Protein AF-A0A663MMK7-F1 (afdb_monomer_lite)

Organism: Athene cunicularia (NCBI:txid194338)

Structure (mmCIF, N/CA/C/O backbone):
data_AF-A0A663MMK7-F1
#
_entry.id   AF-A0A663MMK7-F1
#
loop_
_atom_site.group_PDB
_atom_site.id
_atom_site.type_symbol
_atom_site.label_atom_id
_atom_site.label_alt_id
_atom_site.label_comp_id
_atom_site.label_asym_id
_atom_site.label_entity_id
_atom_site.label_seq_id
_atom_site.pdbx_PDB_ins_code
_atom_site.Cartn_x
_atom_site.Cartn_y
_atom_site.Cartn_z
_atom_site.occupancy
_atom_site.B_iso_or_equiv
_atom_site.auth_seq_id
_atom_site.auth_comp_id
_atom_site.auth_asym_id
_atom_site.auth_atom_id
_atom_site.pdbx_PDB_model_num
ATOM 1 N N . MET A 1 1 ? -20.223 -13.985 52.385 1.00 41.16 1 MET A N 1
ATOM 2 C CA . MET A 1 1 ? -20.703 -14.322 51.029 1.00 41.16 1 MET A CA 1
ATOM 3 C C . MET A 1 1 ? -19.538 -14.965 50.292 1.00 41.16 1 MET A C 1
ATOM 5 O O . MET A 1 1 ? -18.557 -14.282 50.038 1.00 41.16 1 MET A O 1
ATOM 9 N N . PHE A 1 2 ? -19.571 -16.281 50.088 1.00 30.09 2 PHE A N 1
ATOM 10 C CA . PHE A 1 2 ? -18.497 -17.011 49.413 1.00 30.09 2 PHE A CA 1
ATOM 11 C C . PHE A 1 2 ? -18.624 -16.793 47.903 1.00 30.09 2 PHE A C 1
ATOM 13 O O . PHE A 1 2 ? -19.643 -17.158 47.325 1.00 30.09 2 PHE A O 1
ATOM 20 N N . VAL A 1 3 ? -17.615 -16.195 47.271 1.00 40.34 3 VAL A N 1
ATOM 21 C CA . VAL A 1 3 ? -17.496 -16.189 45.809 1.00 40.34 3 VAL A CA 1
ATOM 22 C C . VAL A 1 3 ? -16.523 -17.301 45.444 1.00 40.34 3 VAL A C 1
ATOM 24 O O . VAL A 1 3 ? -15.341 -17.245 45.776 1.00 40.34 3 VAL A O 1
ATOM 27 N N . VAL A 1 4 ? -17.049 -18.350 44.820 1.00 37.47 4 VAL A N 1
ATOM 28 C CA . VAL A 1 4 ? -16.272 -19.464 44.276 1.00 37.47 4 VAL A CA 1
ATOM 29 C C . VAL A 1 4 ? -15.688 -19.001 42.940 1.00 37.47 4 VAL A C 1
ATOM 31 O O . VAL A 1 4 ? -16.419 -18.857 41.964 1.00 37.47 4 VAL A O 1
ATOM 34 N N . CYS A 1 5 ? -14.380 -18.744 42.888 1.00 36.88 5 CYS A N 1
ATOM 35 C CA . CYS A 1 5 ? -13.682 -18.519 41.623 1.00 36.88 5 CYS A CA 1
ATOM 36 C C . CYS A 1 5 ? -13.389 -19.866 40.956 1.00 36.88 5 CYS A C 1
ATOM 38 O O . CYS A 1 5 ? -12.530 -20.622 41.409 1.00 36.88 5 CYS A O 1
ATOM 40 N N . PHE A 1 6 ? -14.084 -20.151 39.857 1.00 33.09 6 PHE A N 1
ATOM 41 C CA . PHE A 1 6 ? -13.704 -21.218 38.940 1.00 33.09 6 PHE A CA 1
ATOM 42 C C . PHE A 1 6 ? -12.502 -20.756 38.110 1.00 33.09 6 PHE A C 1
ATOM 44 O O . PHE A 1 6 ? -12.627 -19.925 37.214 1.00 33.09 6 PHE A O 1
ATOM 51 N N . PHE A 1 7 ? -11.325 -21.301 38.409 1.00 34.88 7 PHE A N 1
ATOM 52 C CA . PHE A 1 7 ? -10.163 -21.206 37.533 1.00 34.88 7 PHE A CA 1
ATOM 53 C C . PHE A 1 7 ? -10.319 -22.227 36.405 1.00 34.88 7 PHE A C 1
ATOM 55 O O . PHE A 1 7 ? -10.095 -23.419 36.606 1.00 34.88 7 PHE A O 1
ATOM 62 N N . PHE A 1 8 ? -10.703 -21.772 35.214 1.00 31.22 8 PHE A N 1
ATOM 63 C CA . PHE A 1 8 ? -10.618 -22.585 34.003 1.00 31.22 8 PHE A CA 1
ATOM 64 C C . PHE A 1 8 ? -9.250 -22.336 33.353 1.00 31.22 8 PHE A C 1
ATOM 66 O O . PHE A 1 8 ? -9.035 -21.322 32.695 1.00 31.22 8 PHE A O 1
ATOM 73 N N . PHE A 1 9 ? -8.303 -23.244 33.589 1.00 31.05 9 PHE A N 1
ATOM 74 C CA . PHE A 1 9 ? -7.037 -23.317 32.857 1.00 31.05 9 PHE A CA 1
ATOM 75 C C . PHE A 1 9 ? -7.219 -24.247 31.649 1.00 31.05 9 PHE A C 1
ATOM 77 O O . PHE A 1 9 ? -7.309 -25.459 31.851 1.00 31.05 9 PHE A O 1
ATOM 84 N N . PRO A 1 10 ? -7.213 -23.763 30.395 1.00 35.62 10 PRO A N 1
ATOM 85 C CA . PRO A 1 10 ? -6.850 -24.610 29.278 1.00 35.62 10 PRO A CA 1
ATOM 86 C C . PRO A 1 10 ? -5.323 -24.609 29.127 1.00 35.62 10 PRO A C 1
ATOM 88 O O . PRO A 1 10 ? -4.650 -23.580 29.173 1.00 35.62 10 PRO A O 1
ATOM 91 N N . ASN A 1 11 ? -4.799 -25.824 29.018 1.00 31.22 11 ASN A N 1
ATOM 92 C CA . ASN A 1 11 ? -3.398 -26.212 29.021 1.00 31.22 11 ASN A CA 1
ATOM 93 C C . ASN A 1 11 ? -2.457 -25.353 28.161 1.00 31.22 11 ASN A C 1
ATOM 95 O O . ASN A 1 11 ? -2.701 -25.080 26.989 1.00 31.22 11 ASN A O 1
ATOM 99 N N . ARG A 1 12 ? -1.288 -25.066 28.741 1.00 38.41 12 ARG A N 1
ATOM 100 C CA . ARG A 1 12 ? -0.075 -24.648 28.040 1.00 38.41 12 ARG A CA 1
ATOM 101 C C . ARG A 1 12 ? 0.582 -25.904 27.442 1.00 38.41 12 ARG A C 1
ATOM 103 O O . ARG A 1 12 ? 1.144 -26.691 28.195 1.00 38.41 12 ARG A O 1
ATOM 110 N N . LEU A 1 13 ? 0.569 -26.074 26.120 1.00 38.09 13 LEU A N 1
ATOM 111 C CA . LEU A 1 13 ? 1.518 -26.955 25.428 1.00 38.09 13 LEU A CA 1
ATOM 112 C C . LEU A 1 13 ? 2.358 -26.126 24.461 1.00 38.09 13 LEU A C 1
ATOM 114 O O . LEU A 1 13 ? 1.861 -25.338 23.664 1.00 38.09 13 LEU A O 1
ATOM 118 N N . LYS A 1 14 ? 3.666 -26.276 24.630 1.00 41.28 14 LYS A N 1
ATOM 119 C CA . LYS A 1 14 ? 4.748 -25.571 23.959 1.00 41.28 14 LYS A CA 1
ATOM 120 C C . LYS A 1 14 ? 5.496 -26.646 23.178 1.00 41.28 14 LYS A C 1
ATOM 122 O O . LYS A 1 14 ? 5.997 -27.557 23.828 1.00 41.28 14 LYS A O 1
ATOM 127 N N . GLN A 1 15 ? 5.606 -26.556 21.852 1.00 29.28 15 GLN A N 1
ATOM 128 C CA . GLN A 1 15 ? 6.666 -27.266 21.132 1.00 29.28 15 GLN A CA 1
ATOM 129 C C . GLN A 1 15 ? 6.983 -26.607 19.787 1.00 29.28 15 GLN A C 1
ATOM 131 O O . GLN A 1 15 ? 6.104 -26.329 18.979 1.00 29.28 15 GLN A O 1
ATOM 136 N N . VAL A 1 16 ? 8.275 -26.347 19.621 1.00 37.88 16 VAL A N 1
ATOM 137 C CA . VAL A 1 16 ? 8.988 -25.853 18.447 1.00 37.88 16 VAL A CA 1
ATOM 138 C C . VAL A 1 16 ? 9.833 -27.040 17.941 1.00 37.88 16 VAL A C 1
ATOM 140 O O . VAL A 1 16 ? 10.392 -27.765 18.763 1.00 37.88 16 VAL A O 1
ATOM 143 N N . ASP A 1 17 ? 9.889 -27.196 16.613 1.00 36.44 17 ASP A N 1
ATOM 144 C CA . ASP A 1 17 ? 10.809 -27.993 15.770 1.00 36.44 17 ASP A CA 1
ATOM 145 C C . ASP A 1 17 ? 10.540 -29.465 15.368 1.00 36.44 17 ASP A C 1
ATOM 147 O O . ASP A 1 17 ? 10.301 -30.350 16.184 1.00 36.44 17 ASP A O 1
ATOM 151 N N . LYS A 1 18 ? 10.814 -29.669 14.058 1.00 34.78 18 LYS A N 1
ATOM 152 C CA . LYS A 1 18 ? 11.164 -30.876 13.270 1.00 34.78 18 LYS A CA 1
ATOM 153 C C . LYS A 1 18 ? 10.059 -31.890 12.957 1.00 34.78 18 LYS A C 1
ATOM 155 O O . LYS A 1 18 ? 9.602 -32.590 13.836 1.00 34.78 18 LYS A O 1
ATOM 160 N N . HIS A 1 19 ? 9.746 -32.052 11.664 1.00 36.12 19 HIS A N 1
ATOM 161 C CA . HIS A 1 19 ? 10.072 -33.260 10.886 1.00 36.12 19 HIS A CA 1
ATOM 162 C C . HIS A 1 19 ? 9.852 -33.009 9.380 1.00 36.12 19 HIS A C 1
ATOM 164 O O . HIS A 1 19 ? 8.760 -32.694 8.918 1.00 36.12 19 HIS A O 1
ATOM 170 N N . THR A 1 20 ? 10.954 -33.118 8.640 1.00 36.19 20 THR A N 1
ATOM 171 C CA . THR A 1 20 ? 11.101 -33.078 7.185 1.00 36.19 20 THR A CA 1
ATOM 172 C C . THR A 1 20 ? 10.194 -34.093 6.489 1.00 36.19 20 THR A C 1
ATOM 174 O O . THR A 1 20 ? 10.328 -35.291 6.728 1.00 36.19 20 THR A O 1
ATOM 177 N N . TRP A 1 21 ? 9.355 -33.636 5.560 1.00 36.94 21 TRP A N 1
ATOM 178 C CA . TRP A 1 21 ? 8.741 -34.495 4.548 1.00 36.94 21 TRP A CA 1
ATOM 179 C C . TRP A 1 21 ? 9.530 -34.337 3.249 1.00 36.94 21 TRP A C 1
ATOM 181 O O . TRP A 1 21 ? 9.415 -33.325 2.561 1.00 36.94 21 TRP A O 1
ATOM 191 N N . LEU A 1 22 ? 10.381 -35.316 2.934 1.00 38.06 22 LEU A N 1
ATOM 192 C CA . LEU A 1 22 ? 10.977 -35.426 1.605 1.00 38.06 22 LEU A CA 1
ATOM 193 C C . LEU A 1 22 ? 9.894 -35.934 0.652 1.00 38.06 22 LEU A C 1
ATOM 195 O O . LEU A 1 22 ? 9.574 -37.119 0.642 1.00 38.06 22 LEU A O 1
ATOM 199 N N . VAL A 1 23 ? 9.321 -35.031 -0.138 1.00 41.56 23 VAL A N 1
ATOM 200 C CA . VAL A 1 23 ? 8.563 -35.398 -1.334 1.00 41.56 23 VAL A CA 1
ATOM 201 C C . VAL A 1 23 ? 9.541 -35.511 -2.498 1.00 41.56 23 VAL A C 1
ATOM 203 O O . VAL A 1 23 ? 10.042 -34.518 -3.019 1.00 41.56 23 VAL A O 1
ATOM 206 N N . SER A 1 24 ? 9.860 -36.744 -2.877 1.00 44.53 24 SER A N 1
ATOM 207 C CA . SER A 1 24 ? 10.588 -37.032 -4.109 1.00 44.53 24 SER A CA 1
ATOM 208 C C . SER A 1 24 ? 9.653 -36.808 -5.296 1.00 44.53 24 SER A C 1
ATOM 210 O O . SER A 1 24 ? 8.719 -37.582 -5.491 1.00 44.53 24 SER A O 1
ATOM 212 N N . PHE A 1 25 ? 9.903 -35.766 -6.089 1.00 40.75 25 PHE A N 1
ATOM 213 C CA . PHE A 1 25 ? 9.234 -35.555 -7.371 1.00 40.75 25 PHE A CA 1
ATOM 214 C C . PHE A 1 25 ? 10.223 -35.747 -8.519 1.00 40.75 25 PHE A C 1
ATOM 216 O O . PHE A 1 25 ? 11.309 -35.171 -8.550 1.00 40.75 25 PHE A O 1
ATOM 223 N N . SER A 1 26 ? 9.829 -36.626 -9.432 1.00 40.28 26 SER A N 1
ATOM 224 C CA . SER A 1 26 ? 10.549 -37.021 -10.632 1.00 40.28 26 SER A CA 1
ATOM 225 C C . SER A 1 26 ? 10.743 -35.844 -11.589 1.00 40.28 26 SER A C 1
ATOM 227 O O . SER A 1 26 ? 9.854 -35.019 -11.784 1.00 40.28 26 SER A O 1
ATOM 229 N N . PHE A 1 27 ? 11.920 -35.818 -12.205 1.00 36.03 27 PHE A N 1
ATOM 230 C CA . PHE A 1 27 ? 12.409 -34.831 -13.161 1.00 36.03 27 PHE A CA 1
ATOM 231 C C . PHE A 1 27 ? 11.519 -34.762 -14.420 1.00 36.03 27 PHE A C 1
ATOM 233 O O . PHE A 1 27 ? 11.475 -35.714 -15.197 1.00 36.03 27 PHE A O 1
ATOM 240 N N . PHE A 1 28 ? 10.844 -33.631 -14.641 1.00 37.47 28 PHE A N 1
ATOM 241 C CA . PHE A 1 28 ? 10.271 -33.242 -15.935 1.00 37.47 28 PHE A CA 1
ATOM 242 C C . PHE A 1 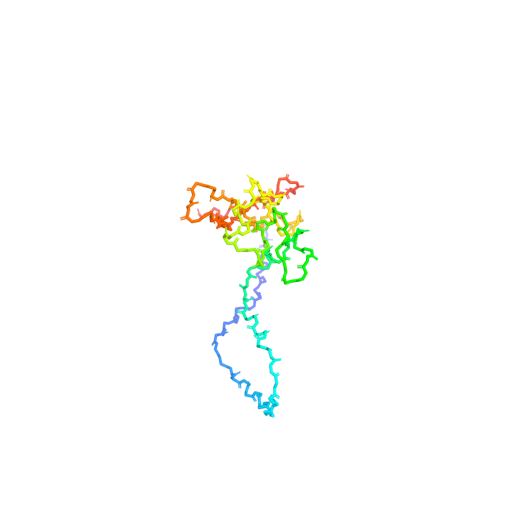28 ? 10.950 -31.937 -16.381 1.00 37.47 28 PHE A C 1
ATOM 244 O O . PHE A 1 28 ? 10.920 -30.966 -15.624 1.00 37.47 28 PHE A O 1
ATOM 251 N N . PRO A 1 29 ? 11.584 -31.877 -17.568 1.00 44.59 29 PRO A N 1
ATOM 252 C CA . PRO A 1 29 ? 12.209 -30.660 -18.054 1.00 44.59 29 PRO A CA 1
ATOM 253 C C . PRO A 1 29 ? 11.229 -29.918 -18.963 1.00 44.59 29 PRO A C 1
ATOM 255 O O . PRO A 1 29 ? 10.896 -30.436 -20.024 1.00 44.59 29 PRO A O 1
ATOM 258 N N . SER A 1 30 ? 10.771 -28.730 -18.559 1.00 47.84 30 SER A N 1
ATOM 259 C CA . SER A 1 30 ? 10.359 -27.611 -19.4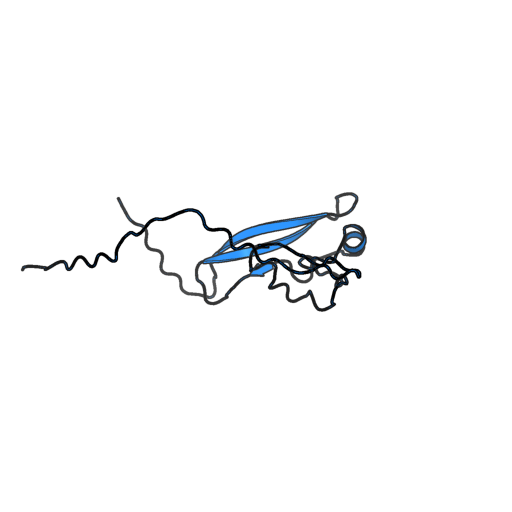32 1.00 47.84 30 SER A CA 1
ATOM 260 C C . SER A 1 30 ? 9.912 -26.417 -18.579 1.00 47.84 30 SER A C 1
ATOM 262 O O . SER A 1 30 ? 8.969 -26.536 -17.810 1.00 47.84 30 SER A O 1
ATOM 264 N N . ALA A 1 31 ? 10.645 -25.311 -18.719 1.00 42.94 31 ALA A N 1
ATOM 265 C CA . ALA A 1 31 ? 10.295 -23.908 -18.472 1.00 42.94 31 ALA A CA 1
ATOM 266 C C . ALA A 1 31 ? 8.983 -23.583 -17.718 1.00 42.94 31 ALA A C 1
ATOM 268 O O . ALA A 1 31 ? 7.900 -23.652 -18.278 1.00 42.94 31 ALA A O 1
ATOM 269 N N . GLU A 1 32 ? 9.104 -23.179 -16.454 1.00 47.12 32 GLU A N 1
ATOM 270 C CA . GLU A 1 32 ? 8.929 -21.799 -15.959 1.00 47.12 32 GLU A CA 1
ATOM 271 C C . GLU A 1 32 ? 8.785 -21.866 -14.436 1.00 47.12 32 GLU A C 1
ATOM 273 O O . GLU A 1 32 ? 7.908 -22.517 -13.870 1.00 47.12 32 GLU A O 1
ATOM 278 N N . LEU A 1 33 ? 9.745 -21.255 -13.754 1.00 46.47 33 LEU A N 1
ATOM 279 C CA . LEU A 1 33 ? 9.909 -21.348 -12.317 1.00 46.47 33 LEU A CA 1
ATO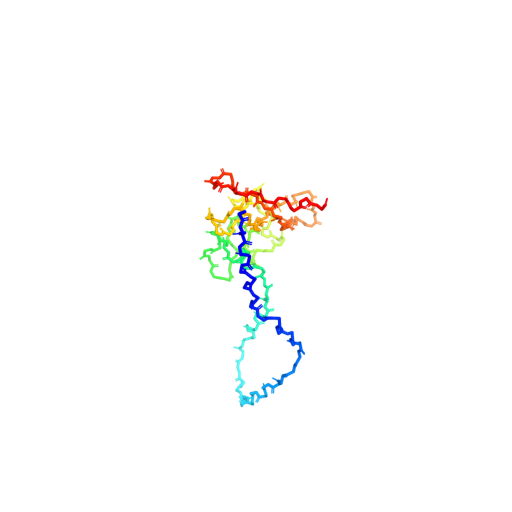M 280 C C . LEU A 1 33 ? 9.075 -20.250 -11.643 1.00 46.47 33 LEU A C 1
ATOM 282 O O . LEU A 1 33 ? 9.618 -19.223 -11.259 1.00 46.47 33 LEU A O 1
ATOM 286 N N . SER A 1 34 ? 7.772 -20.450 -11.462 1.00 52.03 34 SER A N 1
ATOM 287 C CA . SER A 1 34 ? 6.959 -19.592 -10.584 1.00 52.03 34 SER A CA 1
ATOM 288 C C . SER A 1 34 ? 6.805 -20.220 -9.198 1.00 52.03 34 SER A C 1
ATOM 290 O O . SER A 1 34 ? 5.711 -20.450 -8.689 1.00 52.03 34 SER A O 1
ATOM 292 N N . ILE A 1 35 ? 7.939 -20.466 -8.532 1.00 49.00 35 ILE A N 1
ATOM 293 C CA . ILE A 1 35 ? 7.948 -20.612 -7.071 1.00 49.00 35 ILE A CA 1
ATOM 294 C C . ILE A 1 35 ? 8.013 -19.200 -6.488 1.00 49.00 35 ILE A C 1
ATOM 296 O O . ILE A 1 35 ? 9.075 -18.723 -6.090 1.00 49.00 35 ILE A O 1
ATOM 300 N N . PHE A 1 36 ? 6.866 -18.519 -6.432 1.00 43.97 36 PHE A N 1
ATOM 301 C CA . PHE A 1 36 ? 6.741 -17.306 -5.629 1.00 43.97 36 PHE A CA 1
ATOM 302 C C . PHE A 1 36 ? 6.540 -17.731 -4.160 1.00 43.97 36 PHE A C 1
ATOM 304 O O . PHE A 1 36 ? 5.427 -17.780 -3.640 1.00 43.97 36 PHE A O 1
ATOM 311 N N . SER A 1 37 ? 7.628 -18.113 -3.484 1.00 54.88 37 SER A N 1
ATOM 312 C CA . SER A 1 37 ? 7.625 -18.356 -2.03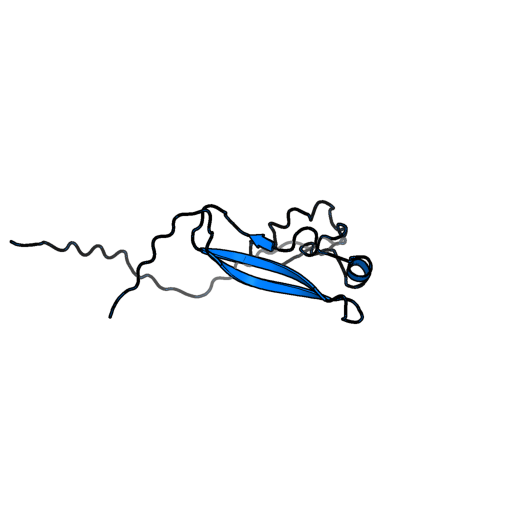5 1.00 54.88 37 SER A CA 1
ATOM 313 C C . SER A 1 37 ? 7.615 -17.026 -1.289 1.00 54.88 37 SER A C 1
ATOM 315 O O . SER A 1 37 ? 8.680 -16.458 -1.059 1.00 54.88 37 SER A O 1
ATOM 317 N N . TYR A 1 38 ? 6.448 -16.538 -0.861 1.00 45.66 38 TYR A N 1
ATOM 318 C CA . TYR A 1 38 ? 6.404 -15.365 0.013 1.00 45.66 38 TYR A CA 1
ATOM 319 C C . TYR A 1 38 ? 5.272 -15.485 1.031 1.00 45.66 38 TYR A C 1
ATOM 321 O O . TYR A 1 38 ? 4.099 -15.506 0.645 1.00 45.66 38 TYR A O 1
ATOM 329 N N . PRO A 1 39 ? 5.571 -15.437 2.341 1.00 47.91 39 PRO A N 1
ATOM 330 C CA . PRO A 1 39 ? 4.628 -14.900 3.299 1.00 47.91 39 PRO A CA 1
ATOM 331 C C . PRO A 1 39 ? 4.670 -13.370 3.156 1.00 47.91 39 PRO A C 1
ATOM 333 O O . PRO A 1 39 ? 5.141 -12.655 4.036 1.00 47.91 39 PRO A O 1
ATOM 336 N N . LEU A 1 40 ? 4.236 -12.851 2.006 1.00 47.03 40 LEU A N 1
ATOM 337 C CA . LEU A 1 40 ? 3.904 -11.437 1.871 1.00 47.03 40 LEU A CA 1
ATOM 338 C C . LEU A 1 40 ? 2.635 -11.245 2.696 1.00 47.03 40 LEU A C 1
ATOM 340 O O . LEU A 1 40 ? 1.624 -11.891 2.422 1.00 47.03 40 LEU A O 1
ATOM 344 N N . ASN A 1 41 ? 2.744 -10.454 3.768 1.00 53.03 41 ASN A N 1
ATOM 345 C CA . ASN A 1 41 ? 1.677 -10.175 4.729 1.00 53.03 41 ASN A CA 1
ATOM 346 C C . ASN A 1 41 ? 0.312 -10.145 4.035 1.00 53.03 41 ASN A C 1
ATOM 348 O O . ASN A 1 41 ? 0.144 -9.398 3.074 1.00 53.03 41 ASN A O 1
ATOM 352 N N . SER A 1 42 ? -0.646 -10.939 4.528 1.00 60.56 42 SER A N 1
ATOM 353 C CA . SER A 1 42 ? -1.953 -11.204 3.900 1.00 60.56 42 SER A CA 1
ATOM 354 C C . SER A 1 42 ? -2.707 -9.963 3.406 1.00 60.56 42 SER A C 1
ATOM 356 O O . SER A 1 42 ? -3.591 -10.114 2.580 1.00 60.56 42 SER A O 1
ATOM 358 N N . ILE A 1 43 ? -2.364 -8.768 3.895 1.00 61.41 43 ILE A N 1
ATOM 359 C CA . ILE A 1 43 ? -2.967 -7.475 3.551 1.00 61.41 43 ILE A CA 1
ATOM 360 C C . ILE A 1 43 ? -2.470 -6.921 2.215 1.00 61.41 43 ILE A C 1
ATOM 362 O O . ILE A 1 43 ? -3.254 -6.321 1.496 1.00 61.41 43 ILE A O 1
ATOM 366 N N . ALA A 1 44 ? -1.212 -7.164 1.834 1.00 58.00 44 ALA A N 1
ATOM 367 C CA . ALA A 1 44 ? -0.697 -6.728 0.532 1.00 58.00 44 ALA A CA 1
ATOM 368 C C . ALA A 1 44 ? -1.391 -7.453 -0.639 1.00 58.00 44 ALA A C 1
ATOM 370 O O . ALA A 1 44 ? -1.443 -6.923 -1.738 1.00 58.00 44 ALA A O 1
ATOM 371 N N . LYS A 1 45 ? -1.984 -8.632 -0.383 1.00 62.62 45 LYS A N 1
ATOM 372 C CA . LYS A 1 45 ? -2.839 -9.355 -1.340 1.00 62.62 45 LYS A CA 1
ATOM 373 C C . LYS A 1 45 ? -4.256 -8.791 -1.467 1.00 62.62 45 LYS A C 1
ATOM 375 O O . LYS A 1 45 ? -4.972 -9.199 -2.370 1.00 62.62 45 LYS A O 1
ATOM 380 N N . LEU A 1 46 ? -4.682 -7.877 -0.591 1.00 74.69 46 LEU A N 1
ATOM 381 C CA . LEU A 1 46 ? -5.953 -7.156 -0.749 1.00 74.69 46 LEU A CA 1
ATOM 382 C C . LEU A 1 46 ? -5.789 -5.920 -1.651 1.00 74.69 46 LEU A C 1
ATOM 384 O O . LEU A 1 46 ? -6.484 -4.920 -1.472 1.00 74.69 46 LEU A O 1
ATOM 388 N N . CYS A 1 47 ? -4.856 -5.955 -2.604 1.00 85.25 47 CYS A N 1
ATOM 389 C CA . CYS A 1 47 ? -4.694 -4.878 -3.566 1.00 85.25 47 CYS A CA 1
ATOM 390 C C . CYS A 1 47 ? -5.887 -4.880 -4.528 1.00 85.25 47 CYS A C 1
ATOM 392 O O . CYS A 1 47 ? -5.981 -5.697 -5.432 1.00 85.25 47 CYS A O 1
ATOM 394 N N . VAL A 1 48 ? -6.839 -3.974 -4.304 1.00 84.56 48 VAL A N 1
ATOM 395 C CA . VAL A 1 48 ? -8.073 -3.895 -5.106 1.00 84.56 48 VAL A CA 1
ATOM 396 C C . VAL A 1 48 ? -7.856 -3.333 -6.513 1.00 84.56 48 VAL A C 1
ATOM 398 O O . VAL A 1 48 ? -8.782 -3.368 -7.318 1.00 84.56 48 VAL A O 1
ATOM 401 N N . CYS A 1 49 ? -6.676 -2.769 -6.785 1.00 87.69 49 CYS A N 1
ATOM 402 C CA . CYS A 1 49 ? -6.324 -2.197 -8.082 1.00 87.69 49 CYS A CA 1
ATOM 403 C C . CYS A 1 49 ? -5.390 -3.077 -8.923 1.00 87.69 49 CYS A C 1
ATOM 405 O O . CYS A 1 49 ? -5.101 -2.670 -10.037 1.00 87.69 49 CYS A O 1
ATOM 407 N N . ASP A 1 50 ? -4.964 -4.235 -8.407 1.00 89.38 50 ASP A N 1
ATOM 408 C CA . ASP A 1 50 ? -4.221 -5.269 -9.143 1.00 89.38 50 ASP A CA 1
ATOM 409 C C . ASP A 1 50 ? -5.247 -6.164 -9.863 1.00 89.38 50 ASP A C 1
ATOM 411 O O . ASP A 1 50 ? -5.837 -7.084 -9.287 1.00 89.38 50 ASP A O 1
ATOM 415 N N . LEU A 1 51 ? -5.592 -5.763 -11.084 1.00 88.00 51 LEU A N 1
ATOM 416 C CA . LEU A 1 51 ? -6.628 -6.353 -11.931 1.00 88.00 51 LEU A CA 1
ATOM 417 C C . LEU A 1 51 ? -6.029 -7.112 -13.120 1.00 88.00 51 LEU A C 1
ATOM 419 O O . LEU A 1 51 ? -6.676 -8.028 -13.644 1.00 88.00 51 LEU A O 1
ATOM 423 N N . LEU A 1 52 ? -4.840 -6.717 -13.577 1.00 88.00 52 LEU A N 1
ATOM 424 C CA . LEU A 1 52 ? -4.147 -7.312 -14.711 1.00 88.00 52 LEU A CA 1
ATOM 425 C C . LEU A 1 52 ? -3.141 -8.363 -14.239 1.00 88.00 52 LEU A C 1
ATOM 427 O O . LEU A 1 52 ? -2.331 -8.151 -13.355 1.00 88.00 52 LEU A O 1
ATOM 431 N N . VAL A 1 53 ? -3.157 -9.532 -14.877 1.00 87.00 53 VAL A N 1
ATOM 432 C CA . VAL A 1 53 ? -2.227 -10.609 -14.520 1.00 87.00 53 VAL A CA 1
ATOM 433 C C . VAL A 1 53 ? -0.849 -10.330 -15.118 1.00 87.00 53 VAL A C 1
ATOM 435 O O . VAL A 1 53 ? -0.731 -10.245 -16.346 1.00 87.00 53 VAL A O 1
ATOM 438 N N . ALA A 1 54 ? 0.184 -10.300 -14.269 1.00 86.19 54 ALA A N 1
ATOM 439 C CA . ALA A 1 54 ? 1.588 -10.149 -14.663 1.00 86.19 54 ALA A CA 1
ATOM 440 C C . ALA A 1 54 ? 1.870 -8.837 -15.419 1.00 86.19 54 ALA A C 1
ATOM 442 O O . ALA A 1 54 ? 2.751 -8.786 -16.284 1.00 86.19 54 ALA A O 1
ATOM 443 N N . GLN A 1 55 ? 1.081 -7.797 -15.154 1.00 88.56 55 GLN A N 1
ATOM 444 C CA . GLN A 1 55 ? 1.180 -6.492 -15.797 1.00 88.56 55 GLN A CA 1
ATOM 445 C C . GLN A 1 55 ? 0.820 -5.404 -14.799 1.00 88.56 55 GLN A C 1
ATOM 447 O O . GLN A 1 55 ? -0.192 -5.503 -14.126 1.00 88.56 55 GLN A O 1
ATOM 452 N N . CYS A 1 56 ? 1.613 -4.335 -14.795 1.00 90.38 56 CYS A N 1
ATOM 453 C CA . CYS A 1 56 ? 1.385 -3.192 -13.927 1.00 90.38 56 CYS A CA 1
ATOM 454 C C . CYS A 1 56 ? 0.081 -2.454 -14.274 1.00 90.38 56 CYS A C 1
ATOM 456 O O . CYS A 1 56 ? -0.078 -1.922 -15.380 1.00 90.38 56 CYS A O 1
ATOM 458 N N . ASP A 1 57 ? -0.813 -2.351 -13.299 1.00 90.94 57 ASP A N 1
ATOM 459 C CA . ASP A 1 57 ? -1.981 -1.489 -13.333 1.00 90.94 57 ASP A CA 1
ATOM 460 C C . ASP A 1 57 ? -1.604 -0.022 -13.089 1.00 90.94 57 ASP A C 1
ATOM 462 O O . ASP A 1 57 ? -0.870 0.360 -12.170 1.00 90.94 57 ASP A O 1
ATOM 466 N N . VAL A 1 58 ? -2.155 0.859 -13.924 1.00 89.19 58 VAL A N 1
ATOM 467 C CA . VAL A 1 58 ? -1.826 2.287 -13.893 1.00 89.19 58 VAL A CA 1
ATOM 468 C C . VAL A 1 58 ? -2.216 2.927 -12.558 1.00 89.19 58 VAL A C 1
ATOM 470 O O . VAL A 1 58 ? -3.344 2.794 -12.086 1.00 89.19 58 VAL A O 1
ATOM 473 N N . ASN A 1 59 ? -1.290 3.675 -11.954 1.00 89.00 59 ASN A N 1
ATOM 474 C CA . ASN A 1 59 ? -1.439 4.300 -10.635 1.00 89.00 59 ASN A CA 1
ATOM 475 C C . ASN A 1 59 ? -1.703 3.309 -9.476 1.00 89.00 59 ASN A C 1
ATOM 477 O O . ASN A 1 59 ? -2.088 3.737 -8.378 1.00 89.00 59 ASN A O 1
ATOM 481 N N . CYS A 1 60 ? -1.489 2.001 -9.672 1.00 90.94 60 CYS A N 1
ATOM 482 C CA . CYS A 1 60 ? -1.674 0.999 -8.627 1.00 90.94 60 CYS A CA 1
ATOM 483 C C . CYS A 1 60 ? -0.376 0.760 -7.844 1.00 90.94 60 CYS A C 1
ATOM 485 O O . CYS A 1 60 ? 0.472 -0.054 -8.182 1.00 90.94 60 CYS A O 1
ATOM 487 N N . CYS A 1 61 ? -0.204 1.478 -6.736 1.00 89.06 61 CYS A N 1
ATOM 488 C CA . CYS A 1 61 ? 1.027 1.383 -5.946 1.00 89.06 61 CYS A CA 1
ATOM 489 C C . CYS A 1 61 ? 1.173 0.059 -5.173 1.00 89.06 61 CYS A C 1
ATOM 491 O O . CYS A 1 61 ? 2.290 -0.325 -4.825 1.00 89.06 61 CYS A O 1
ATOM 493 N N . CYS A 1 62 ? 0.073 -0.641 -4.883 1.00 88.81 62 CYS A N 1
ATOM 494 C CA . CYS A 1 62 ? 0.121 -1.941 -4.209 1.00 88.81 62 CYS A CA 1
ATOM 495 C C . CYS A 1 62 ? 0.383 -3.121 -5.151 1.00 88.81 62 CYS A C 1
ATOM 497 O O . CYS A 1 62 ? 0.620 -4.222 -4.655 1.00 88.81 62 CYS A O 1
ATOM 499 N N . ASP A 1 63 ? 0.399 -2.871 -6.460 1.00 89.06 63 ASP A N 1
ATOM 500 C CA . ASP A 1 63 ? 0.652 -3.864 -7.493 1.00 89.06 63 ASP A CA 1
ATOM 501 C C . ASP A 1 63 ? 2.106 -4.387 -7.405 1.00 89.06 63 ASP A C 1
ATOM 503 O O . ASP A 1 63 ? 3.060 -3.591 -7.305 1.00 89.06 63 ASP A O 1
ATOM 507 N N . PRO A 1 64 ? 2.309 -5.715 -7.346 1.00 86.06 64 PRO A N 1
ATOM 508 C CA . PRO A 1 64 ? 3.637 -6.315 -7.326 1.00 86.06 64 PRO A CA 1
ATOM 509 C C . PRO A 1 64 ? 4.374 -6.255 -8.674 1.00 86.06 64 PRO A C 1
ATOM 511 O O . PRO A 1 64 ? 5.604 -6.331 -8.661 1.00 86.06 64 PRO A O 1
ATOM 514 N N . ASP A 1 65 ? 3.663 -6.111 -9.791 1.00 89.94 65 ASP A N 1
ATOM 515 C CA . ASP A 1 65 ? 4.195 -6.134 -11.157 1.00 89.94 65 ASP A CA 1
ATOM 516 C C . ASP A 1 65 ? 4.718 -4.758 -11.614 1.00 89.94 65 ASP A C 1
ATOM 518 O O . ASP A 1 65 ? 5.489 -4.670 -12.572 1.00 89.94 65 ASP A O 1
ATOM 522 N N . CYS A 1 66 ? 4.369 -3.677 -10.906 1.00 88.75 66 CYS A N 1
ATOM 523 C CA . CYS A 1 66 ? 4.869 -2.329 -11.187 1.00 88.75 66 CYS A CA 1
ATOM 524 C C . CYS A 1 66 ? 6.335 -2.114 -10.775 1.00 88.75 66 CYS A C 1
ATOM 526 O O . CYS A 1 66 ? 6.738 -2.343 -9.628 1.00 88.75 66 CYS A O 1
ATOM 528 N N . SER A 1 67 ? 7.127 -1.580 -11.708 1.00 89.00 67 SER A N 1
ATOM 529 C CA . SER A 1 67 ? 8.538 -1.227 -11.531 1.00 89.00 67 SER A CA 1
ATOM 530 C C . SER A 1 67 ? 8.760 0.285 -11.361 1.00 89.00 67 SER A C 1
ATOM 532 O O . SER A 1 67 ? 7.866 1.100 -11.572 1.00 89.00 67 SER A O 1
ATOM 534 N N . ALA A 1 68 ? 9.993 0.694 -11.032 1.00 86.62 68 ALA A N 1
ATOM 535 C CA . ALA A 1 68 ? 10.374 2.112 -10.939 1.00 86.62 68 ALA A CA 1
ATOM 536 C C . ALA A 1 68 ? 10.169 2.900 -12.253 1.00 86.62 68 ALA A C 1
ATOM 538 O O . ALA A 1 68 ? 9.910 4.106 -12.230 1.00 86.62 68 ALA A O 1
ATOM 539 N N . ALA A 1 69 ? 10.250 2.222 -13.404 1.00 87.12 69 ALA A N 1
ATOM 540 C CA . ALA A 1 69 ? 9.959 2.834 -14.698 1.00 87.12 69 ALA A CA 1
ATOM 541 C C . ALA A 1 69 ? 8.463 3.153 -14.843 1.00 87.12 69 ALA A C 1
ATOM 543 O O . ALA A 1 69 ? 8.111 4.230 -15.320 1.00 87.12 69 ALA A O 1
ATOM 544 N N . ASP A 1 70 ? 7.596 2.265 -14.359 1.00 89.12 70 ASP A N 1
ATOM 545 C CA . ASP A 1 70 ? 6.144 2.459 -14.379 1.00 89.12 70 ASP A CA 1
ATOM 546 C C . ASP A 1 70 ? 5.729 3.550 -13.387 1.00 89.12 70 ASP A C 1
ATOM 548 O O . ASP A 1 70 ? 4.951 4.443 -13.721 1.00 89.12 70 ASP A O 1
ATOM 552 N N . PHE A 1 71 ? 6.351 3.568 -12.203 1.00 87.44 71 PHE A N 1
ATOM 553 C CA . PHE A 1 71 ? 6.154 4.620 -11.203 1.00 87.44 71 PHE A CA 1
ATOM 554 C C . PHE A 1 71 ? 6.545 6.014 -11.704 1.00 87.44 71 PHE A C 1
ATOM 556 O O . PHE A 1 71 ? 5.974 7.000 -11.246 1.00 87.44 71 PHE A O 1
ATOM 563 N N . SER A 1 72 ? 7.444 6.115 -12.686 1.00 86.56 72 SER A N 1
ATOM 564 C CA . SER A 1 72 ? 7.802 7.396 -13.315 1.00 86.56 72 SER A CA 1
ATOM 565 C C . SER A 1 72 ? 6.674 8.009 -14.145 1.00 86.56 72 SER A C 1
ATOM 567 O O . SER A 1 72 ? 6.692 9.207 -14.421 1.00 86.56 72 SER A O 1
ATOM 569 N N . LEU A 1 73 ? 5.693 7.202 -14.551 1.00 86.50 73 LEU A N 1
ATOM 570 C CA . LEU A 1 73 ? 4.500 7.665 -15.259 1.00 86.50 73 LEU A CA 1
ATOM 571 C C . LEU A 1 73 ? 3.386 8.086 -14.293 1.00 86.50 73 LEU A C 1
ATOM 573 O O . LEU A 1 73 ? 2.407 8.706 -14.714 1.00 86.50 73 LEU A O 1
ATOM 577 N N . PHE A 1 74 ? 3.510 7.742 -13.010 1.00 86.00 74 PHE A N 1
ATOM 578 C CA . PHE A 1 74 ? 2.481 7.991 -12.012 1.00 86.00 74 PHE A CA 1
ATOM 579 C C . PHE A 1 74 ? 2.721 9.335 -11.331 1.00 86.00 74 PHE A C 1
ATOM 581 O O . PHE A 1 74 ? 3.841 9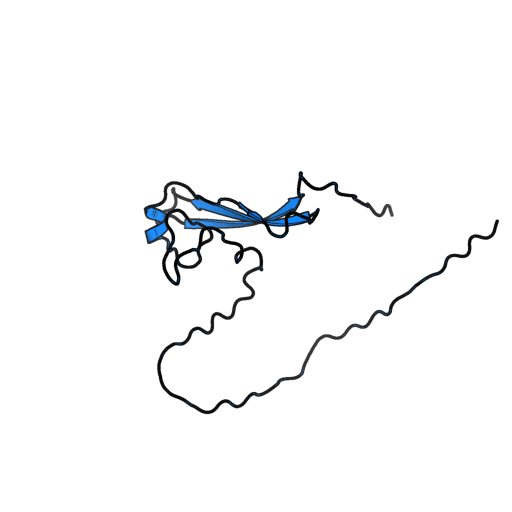.723 -11.018 1.00 86.00 74 PHE A O 1
ATOM 588 N N . THR A 1 75 ? 1.634 10.051 -11.066 1.00 81.12 75 THR A N 1
ATOM 589 C CA . THR A 1 75 ? 1.659 11.290 -10.268 1.00 81.12 75 THR A CA 1
ATOM 590 C C . THR A 1 75 ? 1.032 11.095 -8.892 1.00 81.12 75 THR A C 1
ATOM 592 O O . THR A 1 75 ? 1.275 11.880 -7.981 1.00 81.12 75 THR A O 1
ATOM 595 N N . THR A 1 76 ? 0.218 10.051 -8.726 1.00 83.94 76 THR A N 1
ATOM 596 C CA . THR A 1 76 ? -0.512 9.746 -7.497 1.00 83.94 76 THR A CA 1
ATOM 597 C C . THR A 1 76 ? -0.804 8.248 -7.405 1.00 83.94 76 THR A C 1
ATOM 599 O O . THR A 1 76 ? -0.824 7.554 -8.419 1.00 83.94 76 THR A O 1
ATOM 602 N N . CYS A 1 77 ? -1.053 7.754 -6.191 1.00 86.62 77 CYS A N 1
ATOM 603 C CA . CYS A 1 77 ? -1.537 6.395 -5.957 1.00 86.62 77 CYS A CA 1
ATOM 604 C C . CYS A 1 77 ? -3.069 6.389 -5.926 1.00 86.62 77 CYS A C 1
ATOM 606 O O . CYS A 1 77 ? -3.671 7.106 -5.124 1.00 86.62 77 CYS A O 1
ATOM 608 N N . SER A 1 78 ? -3.709 5.531 -6.723 1.00 85.50 78 SER A N 1
ATOM 609 C CA . SER A 1 78 ? -5.169 5.355 -6.681 1.00 85.50 78 SER A CA 1
ATOM 610 C C . SER A 1 78 ? -5.647 4.736 -5.366 1.00 85.50 78 SER A C 1
ATOM 612 O O . SER A 1 78 ? -6.708 5.098 -4.863 1.00 85.50 78 SER A O 1
ATOM 614 N N . VAL A 1 79 ? -4.854 3.830 -4.784 1.00 84.56 79 VAL A N 1
ATOM 615 C CA . VAL A 1 79 ? -5.151 3.165 -3.507 1.00 84.56 79 VAL A CA 1
ATOM 616 C C . VAL A 1 79 ? -3.984 3.396 -2.541 1.00 84.56 79 VAL A C 1
ATOM 618 O O . VAL A 1 79 ? -3.042 2.605 -2.506 1.00 84.56 79 VAL A O 1
ATOM 621 N N . PRO A 1 80 ? -4.002 4.494 -1.766 1.00 82.31 80 PRO A N 1
ATOM 622 C CA . PRO A 1 80 ? -2.901 4.831 -0.866 1.00 82.31 80 PRO A CA 1
ATOM 623 C C . PRO A 1 80 ? -2.908 4.001 0.422 1.00 82.31 80 PRO A C 1
ATOM 625 O O . PRO A 1 80 ? -1.897 3.933 1.114 1.00 82.31 80 PRO A O 1
ATOM 628 N N . ILE A 1 81 ? -4.041 3.390 0.784 1.00 85.69 81 ILE A N 1
ATOM 629 C CA . ILE A 1 81 ? -4.177 2.598 2.007 1.00 85.69 81 ILE A CA 1
ATOM 630 C C . ILE A 1 81 ? -4.973 1.336 1.694 1.00 85.69 81 ILE A C 1
ATOM 632 O O . ILE A 1 81 ? -6.097 1.408 1.204 1.00 85.69 81 ILE A O 1
ATOM 636 N N . VAL A 1 82 ? -4.395 0.188 2.028 1.00 85.88 82 VAL A N 1
ATOM 637 C CA . VAL A 1 82 ? -5.041 -1.121 1.976 1.00 85.88 82 VAL A CA 1
ATOM 638 C C . VAL A 1 82 ? -5.182 -1.628 3.404 1.00 85.88 82 VAL A C 1
ATOM 640 O O . VAL A 1 82 ? -4.198 -1.782 4.128 1.00 85.88 82 VAL A O 1
ATOM 643 N N . THR A 1 83 ? -6.412 -1.875 3.834 1.00 84.06 83 THR A N 1
ATOM 644 C CA . THR A 1 83 ? -6.710 -2.439 5.155 1.00 84.06 83 THR A CA 1
ATOM 645 C C . THR A 1 83 ? -7.156 -3.890 5.035 1.00 84.06 83 THR A C 1
ATOM 647 O O . THR A 1 83 ? -7.618 -4.315 3.980 1.00 84.06 83 THR A O 1
ATOM 650 N N . GLY A 1 84 ? -7.022 -4.648 6.123 1.00 80.12 84 GLY A N 1
ATOM 651 C CA . GLY A 1 84 ? -7.598 -5.986 6.228 1.00 80.12 84 GLY A CA 1
ATOM 652 C C . GLY A 1 84 ? -9.115 -5.968 6.462 1.00 80.12 84 GLY A C 1
ATOM 653 O O . GLY A 1 84 ? -9.851 -5.177 5.873 1.00 80.12 84 GLY A O 1
ATOM 654 N N . ASP A 1 85 ? -9.576 -6.865 7.333 1.00 81.44 85 ASP A N 1
ATOM 655 C CA . ASP A 1 85 ? -10.985 -7.012 7.701 1.00 81.44 85 ASP A CA 1
ATOM 656 C C . ASP A 1 85 ? -11.522 -5.783 8.464 1.00 81.44 85 ASP A C 1
ATOM 658 O O . ASP A 1 85 ? -11.150 -5.501 9.608 1.00 81.44 85 ASP A O 1
ATOM 662 N N . SER A 1 86 ? -12.466 -5.081 7.833 1.00 82.31 86 SER A N 1
ATOM 663 C CA . SER A 1 86 ? -13.119 -3.880 8.356 1.00 82.31 86 SER A CA 1
ATOM 664 C C . SER A 1 86 ? -14.022 -4.124 9.570 1.00 82.31 86 SER A C 1
ATOM 666 O O . SER A 1 86 ? -14.559 -3.166 10.122 1.00 82.31 86 SER A O 1
ATOM 668 N N . HIS A 1 87 ? -14.199 -5.363 10.022 1.00 85.69 87 HIS A N 1
ATOM 669 C CA . HIS A 1 87 ? -14.923 -5.679 11.254 1.00 85.69 87 HIS A CA 1
ATOM 670 C C . HIS A 1 87 ? -13.997 -5.791 12.472 1.00 85.69 87 HIS A C 1
ATOM 672 O O . HIS A 1 87 ? -14.472 -5.879 13.607 1.00 85.69 87 HIS A O 1
ATOM 678 N N . LEU A 1 88 ? -12.676 -5.763 12.273 1.00 87.06 88 LEU A N 1
ATOM 679 C CA . LEU A 1 88 ? -11.709 -5.803 13.365 1.00 87.06 88 LEU A CA 1
ATOM 680 C C . LEU A 1 88 ? -11.481 -4.411 13.961 1.00 87.06 88 LEU A C 1
ATOM 682 O O . LEU A 1 88 ? -11.317 -3.419 13.252 1.00 87.06 88 LEU A O 1
ATOM 686 N N . CYS A 1 89 ? -11.417 -4.360 15.293 1.00 87.81 89 CYS A N 1
ATOM 687 C CA . CYS A 1 89 ? -11.141 -3.139 16.048 1.00 87.81 89 CYS A CA 1
ATOM 688 C C . CYS A 1 89 ? -9.734 -2.583 15.762 1.00 87.81 89 CYS A C 1
ATOM 690 O O . CYS A 1 89 ? -9.565 -1.404 15.461 1.00 87.81 89 CYS A O 1
ATOM 692 N N . SER A 1 90 ? -8.721 -3.443 15.843 1.00 87.38 90 SER A N 1
ATOM 693 C CA . SER A 1 90 ? -7.339 -3.127 15.496 1.00 87.38 90 SER A CA 1
ATOM 694 C C . SER A 1 90 ? -6.908 -4.040 14.367 1.00 87.38 90 SER A C 1
ATOM 696 O O . SER A 1 90 ? -7.004 -5.264 14.493 1.00 87.38 90 SER A O 1
ATOM 698 N N . GLN A 1 91 ? -6.408 -3.457 13.290 1.00 86.56 91 GLN A N 1
ATOM 699 C CA . GLN A 1 91 ? -5.937 -4.209 12.142 1.00 86.56 91 GLN A CA 1
ATOM 700 C C . GLN A 1 91 ? -4.676 -3.590 11.568 1.00 86.56 91 GLN A C 1
ATOM 702 O O . GLN A 1 91 ? -4.418 -2.396 11.695 1.00 86.56 91 GLN A O 1
ATOM 707 N N . LYS A 1 92 ? -3.893 -4.421 10.893 1.00 87.25 92 LYS A N 1
ATOM 708 C CA . LYS A 1 92 ? -2.760 -3.954 10.110 1.00 87.25 92 LYS A CA 1
ATOM 709 C C . LYS A 1 92 ? -3.285 -3.253 8.849 1.00 87.25 92 LYS A C 1
ATOM 711 O O . LYS A 1 92 ? -4.151 -3.786 8.155 1.00 87.25 92 LYS A O 1
ATOM 716 N N . ALA A 1 93 ? -2.740 -2.083 8.553 1.00 87.50 93 ALA A N 1
ATOM 717 C CA . ALA A 1 93 ? -2.984 -1.323 7.338 1.00 87.50 93 ALA A CA 1
ATOM 718 C C . ALA A 1 93 ? -1.663 -1.133 6.589 1.00 87.50 93 ALA A C 1
ATOM 720 O O . ALA A 1 93 ? -0.634 -0.808 7.185 1.00 87.50 93 ALA A O 1
ATOM 721 N N . ALA A 1 94 ? -1.692 -1.362 5.285 1.00 88.69 94 ALA A N 1
ATOM 722 C CA . ALA A 1 94 ? -0.594 -1.105 4.375 1.00 88.69 94 ALA A CA 1
ATOM 723 C C . ALA A 1 94 ? -0.799 0.264 3.730 1.00 88.69 94 ALA A C 1
ATOM 725 O O . ALA A 1 94 ? -1.776 0.480 3.020 1.00 88.69 94 ALA A O 1
ATOM 726 N N . ILE A 1 95 ? 0.119 1.185 3.990 1.00 89.69 95 ILE A N 1
ATOM 727 C CA . ILE A 1 95 ? 0.157 2.505 3.374 1.00 89.69 95 ILE A CA 1
ATOM 728 C C . ILE A 1 95 ? 1.167 2.466 2.235 1.00 89.69 95 ILE A C 1
ATOM 730 O O . ILE A 1 95 ? 2.325 2.084 2.433 1.00 89.69 95 ILE A O 1
ATOM 734 N N . TYR A 1 96 ? 0.711 2.893 1.066 1.00 89.38 96 TYR A N 1
ATOM 735 C CA . TYR A 1 96 ? 1.487 3.029 -0.151 1.00 89.38 96 TYR A CA 1
ATOM 736 C C . TYR A 1 96 ? 1.559 4.501 -0.538 1.00 89.38 96 TYR A C 1
ATOM 738 O O . TYR A 1 96 ? 0.544 5.193 -0.625 1.00 89.38 96 TYR A O 1
ATOM 746 N N . SER A 1 97 ? 2.770 4.976 -0.788 1.00 88.50 97 SER A N 1
ATOM 747 C CA . SER A 1 97 ? 3.020 6.310 -1.324 1.00 88.50 97 SER A CA 1
ATOM 748 C C . SER A 1 97 ? 4.140 6.252 -2.353 1.00 88.50 97 SER A C 1
ATOM 750 O O . SER A 1 97 ? 4.970 5.346 -2.322 1.00 88.50 97 SER A O 1
ATOM 752 N N . LEU A 1 98 ? 4.165 7.223 -3.257 1.00 89.38 98 LEU A N 1
ATOM 753 C CA . LEU A 1 98 ? 5.215 7.381 -4.256 1.00 89.38 98 LEU A CA 1
ATOM 754 C C . LEU A 1 98 ? 6.152 8.502 -3.827 1.00 89.38 98 LEU A C 1
ATOM 756 O O . LEU A 1 98 ? 5.697 9.606 -3.530 1.00 89.38 98 LEU A O 1
ATOM 760 N N . ASP A 1 99 ? 7.445 8.209 -3.812 1.00 89.31 99 ASP A N 1
ATOM 761 C CA . ASP A 1 99 ? 8.484 9.225 -3.786 1.00 89.31 99 ASP A CA 1
ATOM 762 C C . ASP A 1 99 ? 8.814 9.616 -5.228 1.00 89.31 99 ASP A C 1
ATOM 764 O O . ASP A 1 99 ? 9.589 8.950 -5.914 1.00 89.31 99 ASP A O 1
ATOM 768 N N . VAL A 1 100 ? 8.157 10.673 -5.703 1.00 84.12 100 VAL A N 1
ATO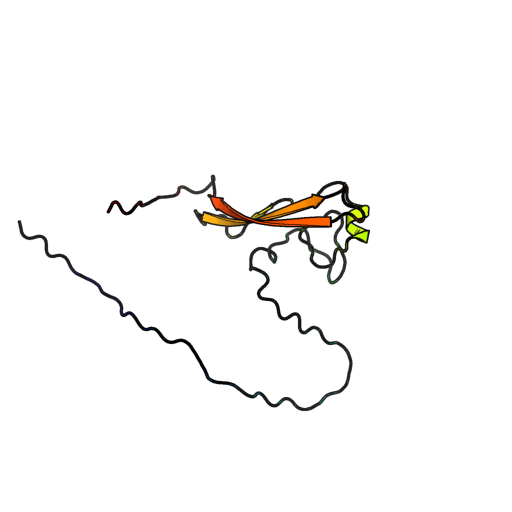M 769 C CA . VAL A 1 100 ? 8.372 11.234 -7.046 1.00 84.12 100 VAL A CA 1
ATOM 770 C C . VAL A 1 100 ? 9.634 12.095 -7.135 1.00 84.12 100 VAL A C 1
ATOM 772 O O . VAL A 1 100 ? 10.041 12.462 -8.234 1.00 84.12 100 VAL A O 1
ATOM 775 N N . GLU A 1 101 ? 10.244 12.442 -6.000 1.00 86.00 101 GLU A N 1
ATOM 776 C CA . GLU A 1 101 ? 11.471 13.242 -5.945 1.00 86.00 101 GLU A CA 1
ATOM 777 C C . GLU A 1 101 ? 12.722 12.356 -6.061 1.00 86.00 101 GLU A C 1
ATOM 779 O O . GLU A 1 101 ? 13.777 12.820 -6.504 1.00 86.00 101 GLU A O 1
ATOM 784 N N . ALA A 1 102 ? 12.602 11.070 -5.717 1.00 85.06 102 ALA A N 1
ATOM 785 C CA . ALA A 1 102 ? 13.619 10.062 -5.987 1.00 85.06 102 ALA A CA 1
ATOM 786 C C . ALA A 1 102 ? 13.846 9.879 -7.502 1.00 85.06 102 ALA A C 1
ATOM 788 O O . ALA A 1 102 ? 12.918 9.924 -8.307 1.00 85.06 102 ALA A O 1
ATOM 789 N N . ASN A 1 103 ? 15.102 9.653 -7.905 1.00 82.62 103 ASN A N 1
ATOM 790 C CA . ASN A 1 103 ? 15.471 9.391 -9.298 1.00 82.62 103 ASN A CA 1
ATOM 791 C C . ASN A 1 103 ? 16.258 8.066 -9.408 1.00 82.62 103 ASN A C 1
ATOM 793 O O . ASN A 1 103 ? 17.456 8.060 -9.104 1.00 82.62 103 ASN A O 1
ATOM 797 N N . PRO A 1 104 ? 15.631 6.959 -9.853 1.00 82.38 104 PRO A N 1
ATOM 798 C CA . PRO A 1 104 ? 14.246 6.862 -10.327 1.00 82.38 104 PRO A CA 1
ATOM 799 C C . PRO A 1 104 ? 13.209 6.902 -9.180 1.00 82.38 104 PRO A C 1
ATOM 801 O O . PRO A 1 104 ? 13.568 6.590 -8.043 1.00 82.38 104 PRO A O 1
ATOM 804 N N . PRO A 1 105 ? 11.941 7.252 -9.470 1.00 85.12 105 PRO A N 1
ATOM 805 C CA . PRO A 1 105 ? 10.851 7.268 -8.497 1.00 85.12 105 PRO A CA 1
ATOM 806 C C . PRO A 1 105 ? 10.695 5.934 -7.774 1.00 85.12 105 PRO A C 1
ATOM 808 O O . PRO A 1 105 ? 10.730 4.865 -8.393 1.00 85.12 105 PRO A O 1
ATOM 811 N N . GLU A 1 106 ? 10.499 5.998 -6.460 1.00 85.81 106 GLU A N 1
ATOM 812 C CA . GLU A 1 106 ? 10.447 4.816 -5.602 1.00 85.81 106 GLU A CA 1
ATOM 813 C C . GLU A 1 106 ? 9.093 4.690 -4.900 1.00 85.81 106 GLU A C 1
ATOM 815 O O . GLU A 1 106 ? 8.480 5.662 -4.454 1.00 85.81 106 GLU A O 1
ATOM 820 N N . ARG A 1 107 ? 8.620 3.451 -4.760 1.00 87.19 107 ARG A N 1
ATOM 821 C CA . ARG A 1 107 ? 7.461 3.141 -3.928 1.00 87.19 107 ARG A CA 1
ATOM 822 C C . ARG A 1 107 ? 7.868 3.067 -2.462 1.00 87.19 107 ARG A C 1
ATOM 824 O O . ARG A 1 107 ? 8.601 2.171 -2.051 1.00 87.19 107 ARG A O 1
ATOM 831 N N . ILE A 1 108 ? 7.247 3.900 -1.643 1.00 88.12 108 ILE A N 1
ATOM 832 C CA . ILE A 1 108 ? 7.311 3.805 -0.189 1.00 88.12 108 ILE A CA 1
ATOM 833 C C . ILE A 1 108 ? 6.161 2.918 0.300 1.00 88.12 108 ILE A C 1
ATOM 835 O O . ILE A 1 108 ? 4.986 3.192 0.051 1.00 88.12 108 ILE A O 1
ATOM 839 N N . PHE A 1 109 ? 6.504 1.873 1.052 1.00 88.38 109 PHE A N 1
ATOM 840 C CA . PHE A 1 109 ? 5.555 0.968 1.698 1.00 88.38 109 PHE A CA 1
ATOM 841 C C . PHE A 1 109 ? 5.727 1.001 3.218 1.00 88.38 109 PHE A C 1
ATOM 843 O O . PHE A 1 109 ? 6.836 0.843 3.733 1.00 88.38 109 PHE A O 1
ATOM 850 N N . LYS A 1 110 ? 4.624 1.176 3.951 1.00 89.50 110 LYS A N 1
ATOM 851 C CA . LYS A 1 110 ? 4.606 1.137 5.420 1.00 89.50 110 LYS A CA 1
ATOM 852 C C . LYS A 1 110 ? 3.453 0.283 5.921 1.00 89.50 110 LYS A C 1
ATOM 854 O O . LYS A 1 110 ? 2.305 0.517 5.567 1.00 89.50 110 LYS A O 1
ATOM 859 N N . LEU A 1 111 ? 3.751 -0.666 6.804 1.00 88.25 111 LEU A N 1
ATOM 860 C CA . LEU A 1 111 ? 2.738 -1.456 7.497 1.00 88.25 111 LEU A CA 1
ATOM 861 C C . LEU A 1 111 ? 2.536 -0.892 8.906 1.00 88.25 111 LEU A C 1
ATOM 863 O O . LEU A 1 111 ? 3.449 -0.949 9.730 1.00 88.25 111 LEU A O 1
ATOM 867 N N . ILE A 1 112 ? 1.351 -0.359 9.182 1.00 88.62 112 ILE A N 1
ATOM 868 C CA . ILE A 1 112 ? 0.991 0.227 10.478 1.00 88.62 112 ILE A CA 1
ATOM 869 C C . ILE A 1 112 ? -0.133 -0.569 11.138 1.00 88.62 112 ILE A C 1
ATOM 871 O O . ILE A 1 112 ? -0.880 -1.270 10.463 1.00 88.62 112 ILE A O 1
ATOM 875 N N . ASP A 1 113 ? -0.271 -0.456 12.455 1.00 87.81 113 ASP A N 1
ATOM 876 C CA . ASP A 1 113 ? -1.481 -0.889 13.153 1.00 87.81 113 ASP A CA 1
ATOM 877 C C . ASP A 1 113 ? -2.454 0.292 13.203 1.00 87.81 113 ASP A C 1
ATOM 879 O O . ASP A 1 113 ? -2.135 1.352 13.741 1.00 87.81 113 ASP A O 1
ATOM 883 N N . GLN A 1 114 ? -3.631 0.119 12.611 1.00 86.69 114 GLN A N 1
ATOM 884 C CA . GLN A 1 114 ? -4.676 1.129 12.538 1.00 86.69 114 GLN A CA 1
ATOM 885 C C . GLN A 1 114 ? -5.898 0.664 13.331 1.00 86.69 114 GLN A C 1
ATOM 887 O O . GLN A 1 114 ? -6.357 -0.475 13.204 1.00 86.69 114 GLN A O 1
ATOM 892 N N . VAL A 1 115 ? -6.435 1.566 14.151 1.00 87.94 115 VAL A N 1
ATOM 893 C CA . VAL A 1 115 ? -7.722 1.361 14.822 1.00 87.94 115 VAL A CA 1
ATOM 894 C C . VAL A 1 115 ? -8.828 1.731 13.848 1.00 87.94 115 VAL A C 1
ATOM 896 O O . VAL A 1 115 ? -8.771 2.777 13.201 1.00 87.94 115 VAL A O 1
ATOM 899 N N . ASN A 1 116 ? -9.821 0.862 13.723 1.00 85.31 116 ASN A N 1
ATOM 900 C CA . ASN A 1 116 ? -10.949 1.084 12.841 1.00 85.31 116 ASN A CA 1
ATOM 901 C C . ASN A 1 116 ? -11.951 2.057 13.488 1.00 85.31 116 ASN A C 1
ATOM 903 O O . ASN A 1 116 ? -12.585 1.691 14.478 1.00 85.31 116 ASN A O 1
ATOM 907 N N . PRO A 1 117 ? -12.136 3.274 12.942 1.00 84.62 117 PRO A N 1
ATOM 908 C CA . PRO A 1 117 ? -13.035 4.264 13.533 1.00 84.62 117 PRO A CA 1
ATOM 909 C C . PRO A 1 117 ? -14.520 3.907 13.371 1.00 84.62 117 PRO A C 1
ATOM 911 O O . PRO A 1 117 ? -15.362 4.475 14.060 1.00 84.62 117 PRO A O 1
ATOM 914 N N . SER A 1 118 ? -14.856 2.989 12.462 1.00 86.50 118 SER A N 1
ATOM 915 C CA . SER A 1 118 ? -16.230 2.557 12.192 1.00 86.50 118 SER A CA 1
ATOM 916 C C . SER A 1 118 ? -16.693 1.413 13.099 1.00 86.50 118 SER A C 1
ATOM 918 O O . SER A 1 118 ? -17.864 1.042 13.050 1.00 86.50 118 SER A O 1
ATOM 920 N N . VAL A 1 119 ? -15.805 0.859 13.932 1.00 87.44 119 VAL A N 1
ATOM 921 C CA . VAL A 1 119 ? -16.107 -0.236 14.862 1.00 87.44 119 VAL A CA 1
ATOM 922 C C . VAL A 1 119 ? -15.974 0.262 16.297 1.00 87.44 119 VAL A C 1
ATOM 924 O O . VAL A 1 119 ? -15.009 0.932 16.657 1.00 87.44 119 VAL A O 1
ATOM 927 N N . PHE A 1 120 ? -16.938 -0.086 17.151 1.00 89.25 120 PHE A N 1
ATOM 928 C CA . PHE A 1 120 ? -16.840 0.212 18.576 1.00 89.25 120 PHE A CA 1
ATOM 929 C C . PHE A 1 120 ? -15.847 -0.741 19.259 1.00 89.25 120 PHE A C 1
ATOM 931 O O . PHE A 1 120 ? -16.083 -1.945 19.359 1.00 89.25 120 PHE A O 1
ATOM 938 N N . CYS A 1 121 ? -14.736 -0.185 19.737 1.00 88.94 121 CYS A N 1
ATOM 939 C CA . CYS A 1 121 ? -13.642 -0.910 20.373 1.00 88.94 121 CYS A CA 1
ATOM 940 C C . CYS A 1 121 ? -13.730 -0.880 21.904 1.00 88.94 121 CYS A C 1
ATOM 942 O O . CYS A 1 121 ? -13.819 0.189 22.507 1.00 88.94 121 CYS A O 1
ATOM 944 N N . ILE A 1 122 ? -13.606 -2.045 22.548 1.00 87.75 122 ILE A N 1
ATOM 945 C CA . ILE A 1 122 ? -13.438 -2.145 24.004 1.00 87.75 122 ILE A CA 1
ATOM 946 C C . ILE A 1 122 ? -11.950 -2.326 24.305 1.00 87.75 122 ILE A C 1
ATOM 948 O O . ILE A 1 122 ? -11.352 -3.331 23.922 1.00 87.75 122 ILE A O 1
ATOM 952 N N . HIS A 1 123 ? -11.355 -1.371 25.017 1.00 83.38 123 HIS A N 1
ATOM 953 C CA . HIS A 1 123 ? -9.967 -1.451 25.467 1.00 83.38 123 HIS A CA 1
ATOM 954 C C . HIS A 1 123 ? -9.919 -1.872 26.938 1.00 83.38 123 HIS A C 1
ATOM 956 O O . HIS A 1 123 ? -10.521 -1.224 27.790 1.00 83.38 123 HIS A O 1
ATOM 962 N N . ALA A 1 124 ? -9.189 -2.946 27.240 1.00 82.25 124 ALA A N 1
ATOM 963 C CA . ALA A 1 124 ? -8.914 -3.370 28.608 1.00 82.25 124 ALA A CA 1
ATOM 964 C C . ALA A 1 124 ? -7.435 -3.137 28.928 1.00 82.25 124 ALA A C 1
ATOM 966 O O . ALA A 1 124 ? -6.553 -3.781 28.360 1.00 82.25 124 ALA A O 1
ATOM 967 N N . THR A 1 125 ? -7.156 -2.225 29.851 1.00 80.19 125 THR A N 1
ATOM 968 C CA . THR A 1 125 ? -5.828 -2.048 30.441 1.00 80.19 125 THR A CA 1
ATOM 969 C C . THR A 1 125 ? -5.739 -2.892 31.706 1.00 80.19 125 THR A C 1
ATOM 971 O O . THR A 1 125 ? -6.513 -2.711 32.642 1.00 80.19 125 THR A O 1
ATOM 974 N N . ASN A 1 126 ? -4.795 -3.834 31.746 1.00 75.81 126 ASN A N 1
ATOM 975 C CA . ASN A 1 126 ? -4.483 -4.542 32.983 1.00 75.81 126 ASN A CA 1
ATOM 976 C C . ASN A 1 126 ? -3.689 -3.591 33.891 1.00 75.81 126 ASN A C 1
ATOM 978 O O . ASN A 1 126 ? -2.506 -3.347 33.649 1.00 75.81 126 ASN A O 1
ATOM 982 N N . CYS A 1 127 ? -4.358 -3.012 34.886 1.00 65.00 127 CYS A N 1
ATOM 983 C CA . CYS A 1 127 ? -3.693 -2.271 35.950 1.00 65.00 127 CYS A CA 1
ATOM 984 C C . CYS A 1 127 ? -2.971 -3.267 36.867 1.00 65.00 127 CYS A C 1
ATOM 986 O O . CYS A 1 127 ? -3.615 -4.134 37.456 1.00 65.00 127 CYS A O 1
ATOM 988 N N . LYS A 1 128 ? -1.644 -3.140 36.960 1.00 56.47 128 LYS A N 1
ATOM 989 C CA . LYS A 1 128 ? -0.816 -3.873 37.925 1.00 56.47 128 LYS A CA 1
ATOM 990 C C . LYS A 1 128 ? -0.843 -3.219 39.297 1.00 56.47 128 LYS A C 1
ATOM 992 O O . LYS A 1 128 ? -0.846 -1.970 39.334 1.00 56.47 128 LYS A O 1
#

pLDDT: mean 70.44, std 21.87, range [29.28, 90.94]

Foldseek 3Di:
DDDDDDDDDDDDDDDDDDDDDDDDDDDDDDDDDPPPDDVPPPQLVQQPQQPDPLDDRQLRQSHPNDDLVSLQVDPHHPDQKTWDDLADQKTKIWGWTWDVVDVSIDIDIDIDIDGRPVYDDDDDDPDD

Sequence (128 aa):
MFVVCFFFFPNRLKQVDKHTWLVSFSFFPSAELSIFSYPLNSIAKLCVCDLLVAQCDVNCCCDPDCSAADFSLFTTCSVPIVTGDSHLCSQKAAIYSLDVEANPPERIFKLIDQVNPSVFCIHATNCK

InterPro domains:
  IPR040354 Tectonic-1-3 [PTHR14611] (37-128)
  IPR057724 Tectonic-1-3, N-terminal domain [PF25752] (40-127)

Radius of gyration: 22.93 Å; chains: 1; bounding box: 36×50×70 Å

Secondary structure (DSSP, 8-state):
------------------------------S----------TTTT--TT--STTSPPTT-TT-SS--HHHHTT-SS-S-SEEES-TT-SEEEEEEEEEESSSSS-EEEEEEEEEE-TTS-PPP-----